Protein AF-A0A259DLD9-F1 (afdb_monomer_lite)

Structure (mmCIF, N/CA/C/O backbone):
data_AF-A0A259DLD9-F1
#
_entry.id   AF-A0A259DLD9-F1
#
loop_
_atom_site.group_PDB
_atom_site.id
_atom_site.type_symbol
_atom_site.label_atom_id
_atom_site.label_alt_id
_atom_site.label_comp_id
_atom_site.label_asym_id
_atom_site.label_entity_id
_atom_site.label_seq_id
_atom_site.pdbx_PDB_ins_code
_atom_site.Cartn_x
_atom_site.Cartn_y
_atom_site.Cartn_z
_atom_site.occupancy
_atom_site.B_iso_or_equiv
_atom_site.auth_seq_id
_atom_site.auth_comp_id
_atom_site.auth_asym_id
_atom_site.auth_atom_id
_atom_site.pdbx_PDB_model_num
ATOM 1 N N . ALA A 1 1 ? -18.799 -7.470 5.155 1.00 42.75 1 ALA A N 1
ATOM 2 C CA . ALA A 1 1 ? -19.274 -7.771 3.793 1.00 42.75 1 ALA A CA 1
ATOM 3 C C . ALA A 1 1 ? -18.087 -7.707 2.832 1.00 42.75 1 ALA A C 1
ATOM 5 O O . ALA A 1 1 ? -17.710 -6.626 2.422 1.00 42.75 1 ALA A O 1
ATOM 6 N N . LEU A 1 2 ? -17.478 -8.863 2.547 1.00 49.53 2 LEU A N 1
ATOM 7 C CA . LEU A 1 2 ? -16.531 -9.091 1.437 1.00 49.53 2 LEU A CA 1
ATOM 8 C C . LEU A 1 2 ? -17.204 -9.877 0.291 1.00 49.53 2 LEU A C 1
ATOM 10 O O . LEU A 1 2 ? -16.589 -10.135 -0.730 1.00 49.53 2 LEU A O 1
ATOM 14 N N . LYS A 1 3 ? -18.488 -10.247 0.452 1.00 52.44 3 LYS A N 1
ATOM 15 C CA . LYS A 1 3 ? -19.253 -11.110 -0.468 1.00 52.44 3 LYS A CA 1
ATOM 16 C C . LYS A 1 3 ? -19.458 -10.527 -1.874 1.00 52.44 3 LYS A C 1
ATOM 18 O O . LYS A 1 3 ? -19.913 -11.247 -2.747 1.00 52.44 3 LYS A O 1
ATOM 23 N N . THR A 1 4 ? -19.180 -9.242 -2.081 1.00 61.22 4 THR A N 1
ATOM 24 C CA . THR A 1 4 ? -19.301 -8.578 -3.388 1.00 61.22 4 THR A CA 1
ATOM 25 C C . THR A 1 4 ? -17.985 -8.526 -4.160 1.00 61.22 4 THR A C 1
ATOM 27 O O . THR A 1 4 ? -17.991 -8.128 -5.321 1.00 61.22 4 THR A O 1
ATOM 30 N N . TRP A 1 5 ? -16.863 -8.901 -3.539 1.00 68.50 5 TRP A N 1
ATOM 31 C CA . TRP A 1 5 ? -15.558 -8.932 -4.191 1.00 68.50 5 TRP A CA 1
ATOM 32 C C . TRP A 1 5 ? -15.257 -10.361 -4.632 1.00 68.50 5 TRP A C 1
ATOM 34 O O . TRP A 1 5 ? -15.174 -11.270 -3.808 1.00 68.50 5 TRP A O 1
ATOM 44 N N . ASN A 1 6 ? -15.102 -10.546 -5.942 1.00 79.88 6 ASN A N 1
ATOM 45 C CA . ASN A 1 6 ? -14.727 -11.823 -6.535 1.00 79.88 6 ASN A CA 1
ATOM 46 C C . ASN A 1 6 ? -13.216 -11.832 -6.757 1.00 79.88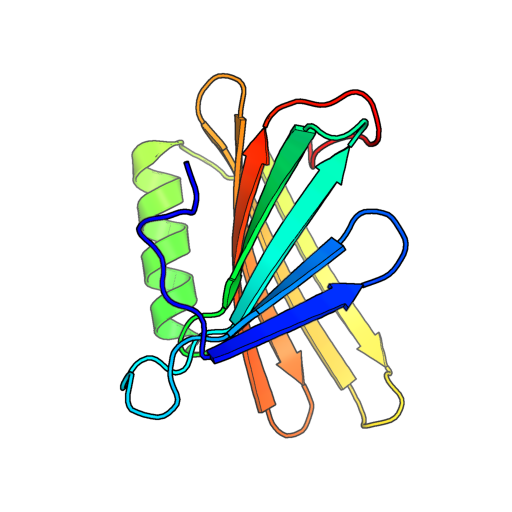 6 ASN A C 1
ATOM 48 O O . ASN A 1 6 ? -12.718 -11.160 -7.659 1.00 79.88 6 ASN A O 1
ATOM 52 N N . PHE A 1 7 ? -12.503 -12.574 -5.915 1.00 86.12 7 PHE A N 1
ATOM 53 C CA . PHE A 1 7 ? -11.067 -12.790 -6.049 1.00 86.12 7 PHE A CA 1
ATOM 54 C C . PHE A 1 7 ? -10.802 -14.085 -6.808 1.00 86.12 7 PHE A C 1
ATOM 56 O O . PHE A 1 7 ? -11.523 -15.062 -6.615 1.00 86.12 7 PHE A O 1
ATOM 63 N N . ASP A 1 8 ? -9.749 -14.104 -7.623 1.00 86.88 8 ASP A N 1
ATOM 64 C CA . ASP A 1 8 ? -9.282 -15.338 -8.270 1.00 86.88 8 ASP A CA 1
ATOM 65 C C . ASP A 1 8 ? -8.801 -16.346 -7.233 1.00 86.88 8 ASP A C 1
ATOM 67 O O . ASP A 1 8 ? -9.150 -17.524 -7.218 1.00 86.88 8 ASP A O 1
ATOM 71 N N . LYS A 1 9 ? -7.973 -15.828 -6.329 1.00 87.62 9 LYS A N 1
ATOM 72 C CA . LYS A 1 9 ? -7.248 -16.607 -5.351 1.00 87.62 9 LYS A CA 1
ATOM 73 C C . LYS A 1 9 ? -7.155 -15.829 -4.059 1.00 87.62 9 LYS A C 1
ATOM 75 O O . LYS A 1 9 ? -6.922 -14.619 -4.052 1.00 87.62 9 LYS A O 1
ATOM 80 N N . THR A 1 10 ? -7.265 -16.561 -2.963 1.00 90.69 10 THR A N 1
ATOM 81 C CA . THR A 1 10 ? -6.915 -16.088 -1.632 1.00 90.69 10 THR A CA 1
ATOM 82 C C . THR A 1 10 ? -5.840 -16.990 -1.037 1.00 90.69 10 THR A C 1
ATOM 84 O O . THR A 1 10 ? -5.774 -18.186 -1.329 1.00 90.69 10 THR A O 1
ATOM 87 N N . LEU A 1 11 ? -4.936 -16.409 -0.254 1.00 92.69 11 LEU A N 1
ATOM 88 C CA . LEU A 1 11 ? -3.844 -17.128 0.394 1.00 92.69 11 LEU A CA 1
ATOM 89 C C . LEU A 1 11 ? -3.605 -16.545 1.783 1.00 92.69 11 LEU A C 1
ATOM 91 O O . LEU A 1 11 ? -3.345 -15.353 1.921 1.00 92.69 11 LEU A O 1
ATOM 95 N N . THR A 1 12 ? -3.691 -17.380 2.810 1.00 90.62 12 THR A N 1
ATOM 96 C CA . THR A 1 12 ? -3.394 -16.986 4.191 1.00 90.62 12 THR A CA 1
ATOM 97 C C . THR A 1 12 ? -1.896 -16.740 4.365 1.00 90.62 12 THR A C 1
ATOM 99 O O . THR A 1 12 ? -1.073 -17.509 3.865 1.00 90.62 12 THR A O 1
ATOM 102 N N . VAL A 1 13 ? -1.537 -15.674 5.077 1.00 87.19 13 VAL A N 1
ATOM 103 C CA . VAL A 1 13 ? -0.158 -15.233 5.318 1.00 87.19 13 VAL A CA 1
ATOM 104 C C . VAL A 1 13 ? 0.045 -15.066 6.813 1.00 87.19 13 VAL A C 1
ATOM 106 O O . VAL A 1 13 ? -0.469 -14.126 7.418 1.00 87.19 13 VAL A O 1
ATOM 109 N N . GLY A 1 14 ? 0.808 -15.974 7.415 1.00 86.75 14 GLY A N 1
ATOM 110 C CA . GLY A 1 14 ? 0.889 -16.045 8.873 1.00 86.75 14 GLY A CA 1
ATOM 111 C C . GLY A 1 14 ? -0.488 -16.294 9.498 1.00 86.75 14 GLY A C 1
ATOM 112 O O . GLY A 1 14 ? -1.359 -16.889 8.865 1.00 86.75 14 GLY A O 1
ATOM 113 N N . ASN A 1 15 ? -0.674 -15.828 10.733 1.00 86.38 15 ASN A N 1
ATOM 114 C CA . ASN A 1 15 ? -1.925 -16.020 11.475 1.00 86.38 15 ASN A CA 1
ATOM 115 C C . ASN A 1 15 ? -2.957 -14.917 11.204 1.00 86.38 15 ASN A C 1
ATOM 117 O O . ASN A 1 15 ? -4.152 -15.151 11.339 1.00 86.38 15 ASN A O 1
ATOM 121 N N . ASP A 1 16 ? -2.489 -13.737 10.794 1.00 90.19 16 ASP A N 1
ATOM 122 C CA . ASP A 1 16 ? -3.292 -12.513 10.772 1.00 90.19 16 ASP A CA 1
ATOM 123 C C . ASP A 1 16 ? -3.453 -11.917 9.364 1.00 90.19 16 ASP A C 1
ATOM 125 O O . ASP A 1 16 ? -4.115 -10.897 9.201 1.00 90.19 16 ASP A O 1
ATOM 129 N N . GLY A 1 17 ? -2.844 -12.508 8.333 1.00 91.88 17 GLY A N 1
ATOM 130 C CA . GLY A 1 17 ? -2.839 -11.970 6.973 1.00 91.88 17 GLY A CA 1
ATOM 131 C C . GLY A 1 17 ? -3.629 -12.814 5.975 1.00 91.88 17 GLY A C 1
ATOM 132 O O . GLY A 1 17 ? -3.610 -14.044 6.012 1.00 91.88 17 GLY A O 1
ATOM 133 N N . LEU A 1 18 ? -4.267 -12.151 5.015 1.00 93.19 18 LEU A N 1
ATOM 134 C CA . LEU A 1 18 ? -4.900 -12.772 3.855 1.00 93.19 18 LEU A CA 1
ATOM 135 C C . LEU A 1 18 ? -4.522 -11.993 2.597 1.00 93.19 18 LEU A C 1
ATOM 137 O O . LEU A 1 18 ? -4.970 -10.863 2.402 1.00 93.19 18 LEU A O 1
ATOM 141 N N . PHE A 1 19 ? -3.732 -12.609 1.721 1.00 93.44 19 PHE A N 1
ATOM 142 C CA . PHE A 1 19 ? -3.600 -12.125 0.356 1.00 93.44 19 PHE A CA 1
ATOM 143 C C . PHE A 1 19 ? -4.849 -12.471 -0.441 1.00 93.44 19 PHE A C 1
ATOM 145 O O . PHE A 1 19 ? -5.364 -13.587 -0.355 1.00 93.44 19 PHE A O 1
ATOM 152 N N . ALA A 1 20 ? -5.289 -11.532 -1.264 1.00 92.25 20 ALA A N 1
ATOM 153 C CA . ALA A 1 20 ? -6.288 -11.764 -2.287 1.00 92.25 20 ALA A CA 1
ATOM 154 C C . ALA A 1 20 ? -5.821 -11.163 -3.612 1.00 92.25 20 ALA A C 1
ATOM 156 O O . ALA A 1 20 ? -5.114 -10.154 -3.628 1.00 92.25 20 ALA A O 1
ATOM 157 N N . TYR A 1 21 ? -6.210 -11.789 -4.713 1.00 90.56 21 TYR A N 1
ATOM 158 C CA . TYR A 1 21 ? -5.789 -11.402 -6.054 1.00 90.56 21 TYR A CA 1
ATOM 159 C C . TYR A 1 21 ? -7.014 -11.107 -6.911 1.00 90.56 21 TYR A C 1
ATOM 161 O O . TYR A 1 21 ? -8.019 -11.820 -6.834 1.00 90.56 21 TYR A O 1
ATOM 169 N N . ASP A 1 22 ? -6.929 -10.050 -7.715 1.00 88.00 22 ASP A N 1
ATOM 170 C CA . ASP A 1 22 ? -7.901 -9.791 -8.775 1.00 88.00 22 ASP A CA 1
ATOM 171 C C . ASP A 1 22 ? -8.009 -10.996 -9.735 1.00 88.00 22 ASP A C 1
ATOM 173 O O . ASP A 1 22 ? -7.080 -11.795 -9.863 1.00 88.00 22 ASP A O 1
ATOM 177 N N . LEU A 1 23 ? -9.149 -11.106 -10.429 1.00 86.12 23 LEU A N 1
ATOM 178 C CA . LEU A 1 23 ? -9.361 -12.097 -11.492 1.00 86.12 23 LEU A CA 1
ATOM 179 C C . LEU A 1 23 ? -8.293 -11.983 -12.598 1.00 86.12 23 LEU A C 1
ATOM 181 O O . LEU A 1 23 ? -7.882 -10.863 -12.908 1.00 86.12 23 LEU A O 1
ATOM 185 N N . PRO A 1 24 ? -7.889 -13.081 -13.268 1.00 81.50 24 PRO A N 1
ATOM 186 C CA . PRO A 1 24 ? -6.826 -13.046 -14.280 1.00 81.50 24 PRO A CA 1
ATOM 187 C C . PRO A 1 24 ? -7.150 -12.151 -15.483 1.00 81.50 24 PRO A C 1
ATOM 189 O O . PRO A 1 24 ? -6.256 -11.665 -16.166 1.00 81.50 24 PRO A O 1
ATOM 192 N N . ASN A 1 25 ? -8.441 -11.933 -15.749 1.00 82.88 25 ASN A N 1
ATOM 193 C CA . ASN A 1 25 ? -8.940 -11.056 -16.805 1.00 82.88 25 ASN A CA 1
ATOM 194 C C . ASN A 1 25 ? -9.122 -9.597 -16.357 1.00 82.88 25 ASN A C 1
ATOM 196 O O . ASN A 1 25 ? -9.530 -8.762 -17.165 1.00 82.88 25 ASN A O 1
ATOM 200 N N . ASN A 1 26 ? -8.869 -9.277 -15.086 1.00 79.25 26 ASN A N 1
ATOM 201 C CA . ASN A 1 26 ? -8.933 -7.910 -14.605 1.00 79.25 26 ASN A CA 1
ATOM 202 C C . ASN A 1 26 ? -7.673 -7.168 -15.078 1.00 79.25 26 ASN A C 1
ATOM 204 O O . ASN A 1 26 ? -6.571 -7.529 -14.659 1.00 79.25 26 ASN A O 1
ATOM 208 N N . PRO A 1 27 ? -7.806 -6.107 -15.894 1.00 75.19 27 PRO A N 1
ATOM 209 C CA . PRO A 1 27 ? -6.657 -5.389 -16.441 1.00 75.19 27 PRO A CA 1
ATOM 210 C C . PRO A 1 27 ? -5.773 -4.752 -15.362 1.00 75.19 27 PRO A C 1
ATOM 212 O O . PRO A 1 27 ? -4.613 -4.461 -15.624 1.00 75.19 27 PRO A O 1
ATOM 215 N N . ALA A 1 28 ? -6.302 -4.537 -14.153 1.00 76.81 28 ALA A N 1
ATOM 216 C CA . ALA A 1 28 ? -5.529 -3.991 -13.047 1.00 76.81 28 ALA A CA 1
ATOM 217 C C . ALA A 1 28 ? -4.621 -5.037 -12.370 1.00 76.81 28 ALA A C 1
ATOM 219 O O . ALA A 1 28 ? -3.623 -4.647 -11.768 1.00 76.81 28 ALA A O 1
ATOM 220 N N . GLY A 1 29 ? -4.967 -6.333 -12.436 1.00 79.06 29 GLY A N 1
ATOM 221 C CA . GLY A 1 29 ? -4.149 -7.439 -11.917 1.00 79.06 29 GLY A CA 1
ATOM 222 C C . GLY A 1 29 ? -3.659 -7.264 -10.473 1.00 79.06 29 GLY A C 1
ATOM 223 O O . GLY A 1 29 ? -2.526 -7.629 -10.160 1.00 79.06 29 GLY A O 1
ATOM 224 N N . ARG A 1 30 ? -4.458 -6.641 -9.597 1.00 85.44 30 ARG A N 1
ATOM 225 C CA . ARG A 1 30 ? -3.973 -6.162 -8.297 1.00 85.44 30 ARG A CA 1
ATOM 226 C C . ARG A 1 30 ? -3.897 -7.278 -7.270 1.00 85.44 30 ARG A C 1
ATOM 228 O O . ARG A 1 30 ? -4.691 -8.221 -7.266 1.00 85.44 30 ARG A O 1
ATOM 235 N N . ARG A 1 31 ? -2.977 -7.092 -6.327 1.00 90.56 31 ARG A N 1
ATOM 236 C CA . ARG A 1 31 ? -2.895 -7.857 -5.087 1.00 90.56 31 ARG A CA 1
ATOM 237 C C . ARG A 1 31 ? -3.354 -6.995 -3.920 1.00 90.56 31 ARG A C 1
ATOM 239 O O . ARG A 1 31 ? -3.027 -5.814 -3.821 1.00 90.56 31 ARG A O 1
ATOM 246 N N . TYR A 1 32 ? -4.066 -7.632 -3.011 1.00 93.06 32 TYR A N 1
ATOM 247 C CA . TYR A 1 32 ? -4.569 -7.057 -1.779 1.00 93.06 32 TYR A CA 1
ATOM 248 C C . TYR A 1 32 ? -4.013 -7.832 -0.599 1.00 93.06 32 TYR A C 1
A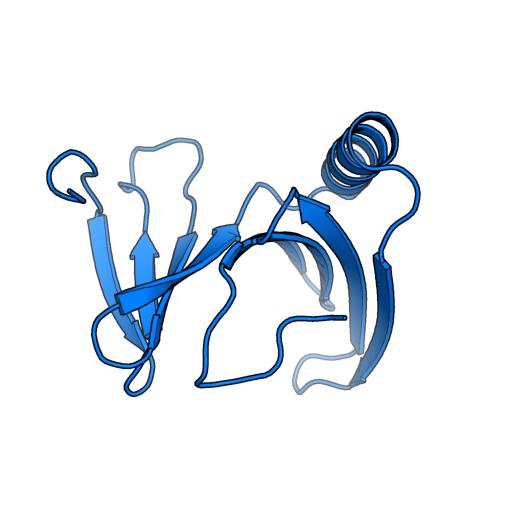TOM 250 O O . TYR A 1 32 ? -3.943 -9.057 -0.663 1.00 93.06 32 TYR A O 1
ATOM 258 N N . LEU A 1 33 ? -3.666 -7.143 0.480 1.00 94.44 33 LEU A N 1
ATOM 259 C CA . LEU A 1 33 ? -3.366 -7.750 1.770 1.00 94.44 33 LEU A CA 1
ATOM 260 C C . LEU A 1 33 ? -4.380 -7.243 2.786 1.00 94.44 33 LEU A C 1
ATOM 262 O O . LEU A 1 33 ? -4.444 -6.052 3.074 1.00 94.44 33 LEU A O 1
ATOM 266 N N . PHE A 1 34 ? -5.168 -8.158 3.327 1.00 94.00 34 PHE A N 1
ATOM 267 C CA . PHE A 1 34 ? -6.040 -7.901 4.461 1.00 94.00 34 PHE A CA 1
ATOM 268 C C . PHE A 1 34 ? -5.326 -8.363 5.725 1.00 94.00 34 PHE A C 1
ATOM 270 O O . PHE A 1 34 ? -4.897 -9.515 5.793 1.00 94.00 34 PHE A O 1
ATOM 277 N N . THR A 1 35 ? -5.225 -7.486 6.717 1.00 94.69 35 THR A N 1
ATOM 278 C CA . THR A 1 35 ? -4.590 -7.796 8.000 1.00 94.69 35 THR A CA 1
ATOM 279 C C . THR A 1 35 ? -5.616 -7.697 9.115 1.00 94.69 35 THR A C 1
ATOM 281 O O . THR A 1 35 ? -6.293 -6.675 9.283 1.00 94.69 35 THR A O 1
ATOM 284 N N . PHE A 1 36 ? -5.720 -8.765 9.889 1.00 93.62 36 PHE A N 1
ATOM 285 C CA . PHE A 1 36 ? -6.663 -8.941 10.973 1.00 93.62 36 PHE A CA 1
ATOM 286 C C . PHE A 1 36 ? -5.962 -8.813 12.329 1.00 93.62 36 PHE A C 1
ATOM 288 O O . PHE A 1 36 ? -4.749 -8.925 12.451 1.00 93.62 36 PHE A O 1
ATOM 295 N N . CYS A 1 37 ? -6.736 -8.499 13.355 1.00 93.62 37 CYS A N 1
ATOM 296 C CA . CYS A 1 37 ? -6.302 -8.433 14.742 1.00 93.62 37 CYS A CA 1
ATOM 297 C C . CYS A 1 37 ? -7.504 -8.838 15.591 1.00 93.62 37 CYS A C 1
ATOM 299 O O . CYS A 1 37 ? -8.532 -8.156 15.556 1.00 93.62 37 CYS A O 1
ATOM 301 N N . ASN A 1 38 ? -7.394 -9.950 16.326 1.00 91.12 38 ASN A N 1
ATOM 302 C CA . ASN A 1 38 ? -8.501 -10.536 17.094 1.00 91.12 38 ASN A CA 1
ATOM 303 C C . ASN A 1 38 ? -9.776 -10.694 16.239 1.00 91.12 38 ASN A C 1
ATOM 305 O O . ASN A 1 38 ? -10.828 -10.142 16.572 1.00 91.12 38 ASN A O 1
ATOM 309 N N . ASP A 1 39 ? -9.641 -11.352 15.083 1.00 89.19 39 ASP A N 1
ATOM 310 C CA . ASP A 1 39 ? -10.707 -11.606 14.098 1.00 89.19 39 ASP A CA 1
ATOM 311 C C . ASP A 1 39 ? -11.369 -10.358 13.482 1.00 89.19 39 ASP A C 1
ATOM 313 O O . ASP A 1 39 ? -12.369 -10.449 12.766 1.00 89.19 39 ASP A O 1
ATOM 317 N N . LYS A 1 40 ? -10.808 -9.164 13.713 1.00 91.19 40 LYS A N 1
ATOM 318 C CA . LYS A 1 40 ? -11.274 -7.908 13.113 1.00 91.19 40 LYS A CA 1
ATOM 319 C C . LYS A 1 40 ? -10.297 -7.433 12.055 1.00 91.19 40 LYS A C 1
ATOM 321 O O . LYS A 1 40 ? -9.099 -7.380 12.301 1.00 91.19 40 LYS A O 1
ATOM 326 N N . LEU A 1 41 ? -10.812 -7.041 10.892 1.00 92.38 41 LEU A N 1
ATOM 327 C CA . LEU A 1 41 ? -10.011 -6.396 9.853 1.00 92.38 41 LEU A CA 1
ATOM 328 C C . LEU A 1 41 ? -9.522 -5.037 10.366 1.00 92.38 41 LEU A C 1
ATOM 330 O O . LEU A 1 41 ? -10.346 -4.180 10.688 1.00 92.38 41 LEU A O 1
ATOM 334 N N . VAL A 1 42 ? -8.204 -4.846 10.435 1.00 94.00 42 VAL A N 1
ATOM 335 C CA . VAL A 1 42 ? -7.599 -3.612 10.962 1.00 94.00 42 VAL A CA 1
ATOM 336 C C . VAL A 1 42 ? -6.680 -2.899 9.981 1.00 94.00 42 VAL A C 1
ATOM 338 O O . VAL A 1 42 ? -6.463 -1.698 10.133 1.00 94.00 42 VAL A O 1
ATOM 341 N N . ALA A 1 43 ? -6.162 -3.595 8.970 1.00 93.56 43 ALA A N 1
ATOM 342 C CA . ALA A 1 43 ? -5.432 -2.957 7.888 1.00 93.56 43 ALA A CA 1
ATOM 343 C C . ALA A 1 43 ? -5.730 -3.608 6.539 1.00 93.56 43 ALA A C 1
ATOM 345 O O . ALA A 1 43 ? -6.106 -4.777 6.446 1.00 93.56 43 ALA A O 1
ATOM 346 N N . PHE A 1 44 ? -5.573 -2.805 5.501 1.00 92.69 44 PHE A N 1
ATOM 347 C CA . PHE A 1 44 ? -5.769 -3.172 4.117 1.00 92.69 44 PHE A CA 1
ATOM 348 C C . PHE A 1 44 ? -4.680 -2.500 3.290 1.00 92.69 44 PHE A C 1
ATOM 350 O O . PHE A 1 44 ? -4.587 -1.271 3.274 1.00 92.69 44 PHE A O 1
ATOM 357 N N . ASP A 1 45 ? -3.872 -3.298 2.603 1.00 94.19 45 ASP A N 1
ATOM 358 C CA . ASP A 1 45 ? -2.928 -2.818 1.605 1.00 94.19 45 ASP A CA 1
ATOM 359 C C . ASP A 1 45 ? -3.409 -3.215 0.213 1.00 94.19 45 ASP A C 1
ATOM 361 O O . ASP A 1 45 ? -3.779 -4.362 -0.038 1.00 94.19 45 ASP A O 1
ATOM 365 N N . GLN A 1 46 ? -3.364 -2.262 -0.708 1.00 93.75 46 GLN A N 1
ATOM 366 C CA . GLN A 1 46 ? -3.654 -2.477 -2.115 1.00 93.75 46 GLN A CA 1
ATOM 367 C C . GLN A 1 46 ? -2.412 -2.165 -2.930 1.00 93.75 46 GLN A C 1
ATOM 369 O O . GLN A 1 46 ? -1.904 -1.042 -2.897 1.00 93.75 46 GLN A O 1
ATOM 374 N N . GLU A 1 47 ? -1.963 -3.141 -3.707 1.00 91.62 47 GLU A N 1
ATOM 375 C CA . GLU A 1 47 ? -0.981 -2.895 -4.749 1.00 91.62 47 GLU A CA 1
ATOM 376 C C . GLU A 1 47 ? -1.645 -2.272 -5.960 1.00 91.62 47 GLU A C 1
ATOM 378 O O . GLU A 1 47 ? -2.734 -2.665 -6.385 1.00 91.62 47 GLU A O 1
ATOM 383 N N . ILE A 1 48 ? -0.966 -1.278 -6.505 1.00 89.25 48 ILE A N 1
ATOM 384 C CA . ILE A 1 48 ? -1.361 -0.594 -7.723 1.00 89.25 48 ILE A CA 1
ATOM 385 C C . ILE A 1 48 ? -0.178 -0.566 -8.675 1.00 89.25 48 ILE A C 1
ATOM 387 O O . ILE A 1 48 ? 0.947 -0.888 -8.288 1.00 89.25 48 ILE A O 1
ATOM 391 N N . GLU A 1 49 ? -0.444 -0.175 -9.918 1.00 86.81 49 GLU A N 1
ATOM 392 C CA . GLU A 1 49 ? 0.582 -0.073 -10.945 1.00 86.81 49 GLU A CA 1
ATOM 393 C C . GLU A 1 49 ? 1.784 0.742 -10.429 1.00 86.81 49 GLU A C 1
ATOM 395 O O . GLU A 1 49 ? 1.624 1.905 -10.023 1.00 86.81 49 GLU A O 1
ATOM 400 N N . PRO A 1 50 ? 2.976 0.1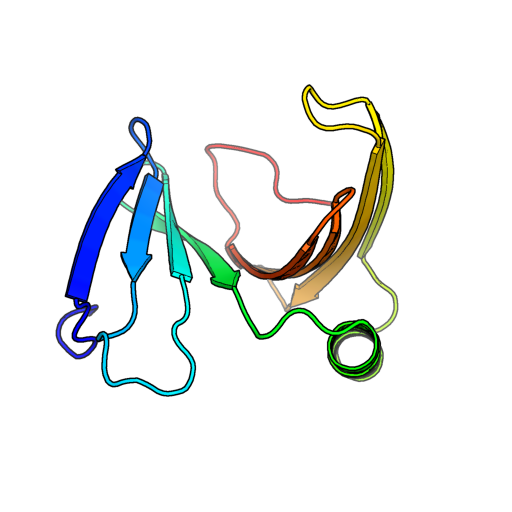25 -10.378 1.00 87.69 50 PRO A N 1
ATOM 401 C CA . PRO A 1 50 ? 4.139 0.755 -9.797 1.00 87.69 50 PRO A CA 1
ATOM 402 C C . PRO A 1 50 ? 4.705 1.772 -10.782 1.00 87.69 50 PRO A C 1
ATOM 404 O O . PRO A 1 50 ? 5.398 1.430 -11.731 1.00 87.69 50 PRO A O 1
ATOM 407 N N . ALA A 1 51 ? 4.380 3.040 -10.546 1.00 91.19 51 ALA A N 1
ATOM 408 C CA . ALA A 1 51 ? 4.967 4.160 -11.261 1.00 91.19 51 ALA A CA 1
ATOM 409 C C . ALA A 1 51 ? 5.247 5.302 -10.286 1.00 91.19 51 ALA A C 1
ATOM 411 O O . ALA A 1 51 ? 4.357 5.733 -9.544 1.00 91.19 51 ALA A O 1
ATOM 412 N N . PHE A 1 52 ? 6.459 5.859 -10.329 1.00 91.19 52 PHE A N 1
ATOM 413 C CA . PHE A 1 52 ? 6.823 7.003 -9.489 1.00 91.19 52 PHE A CA 1
ATOM 414 C C . PHE A 1 52 ? 5.873 8.198 -9.679 1.00 91.19 52 PHE A C 1
ATOM 416 O O . PHE A 1 52 ? 5.509 8.878 -8.721 1.00 91.19 52 PHE A O 1
ATOM 423 N N . ARG A 1 53 ? 5.372 8.415 -10.904 1.00 94.50 53 ARG A N 1
ATOM 424 C CA . ARG A 1 53 ? 4.340 9.429 -11.176 1.00 94.50 53 ARG A CA 1
ATOM 425 C C . ARG A 1 53 ? 3.075 9.197 -10.343 1.00 94.50 53 ARG A C 1
ATOM 427 O O . ARG A 1 53 ? 2.548 10.147 -9.770 1.00 94.50 53 ARG A O 1
ATOM 434 N N . SER A 1 54 ? 2.602 7.955 -10.259 1.00 94.25 54 SER A N 1
ATOM 435 C CA . SER A 1 54 ? 1.425 7.586 -9.465 1.00 94.25 54 SER A CA 1
ATOM 436 C C . SER A 1 54 ? 1.666 7.825 -7.975 1.00 94.25 54 SER A C 1
ATOM 438 O O . SER A 1 54 ? 0.788 8.355 -7.296 1.00 94.25 54 SER A O 1
ATOM 440 N N . PHE A 1 55 ? 2.874 7.528 -7.481 1.00 95.31 55 PHE A N 1
ATOM 441 C CA . PHE A 1 55 ? 3.275 7.861 -6.112 1.00 95.31 55 PHE A CA 1
ATOM 442 C C . PHE A 1 55 ? 3.143 9.363 -5.829 1.00 95.31 55 PHE A C 1
ATOM 444 O O . PHE A 1 55 ? 2.494 9.735 -4.853 1.00 95.31 55 PHE A O 1
ATOM 451 N N . ILE A 1 56 ? 3.689 10.222 -6.700 1.00 96.06 56 ILE A N 1
ATOM 452 C CA . ILE A 1 56 ? 3.604 11.682 -6.540 1.00 96.06 56 ILE A CA 1
ATOM 453 C C . ILE A 1 56 ? 2.148 12.147 -6.527 1.00 96.06 56 ILE A C 1
ATOM 455 O O . ILE A 1 56 ? 1.758 12.887 -5.630 1.00 96.06 56 ILE A O 1
ATOM 459 N N . VAL A 1 57 ? 1.323 11.675 -7.466 1.00 96.62 57 VAL A N 1
ATOM 460 C CA . VAL A 1 57 ? -0.100 12.051 -7.530 1.00 96.62 57 VAL A CA 1
ATOM 461 C C . VAL A 1 57 ? -0.829 11.688 -6.234 1.00 96.62 57 VAL A C 1
ATOM 463 O O . VAL A 1 57 ? -1.546 12.518 -5.677 1.00 96.62 57 VAL A O 1
ATOM 466 N N . ILE A 1 58 ? -0.632 10.471 -5.722 1.00 96.31 58 ILE A N 1
ATOM 467 C CA . ILE A 1 58 ? -1.288 10.011 -4.491 1.00 96.31 58 ILE A CA 1
ATOM 468 C C . ILE A 1 58 ? -0.782 10.800 -3.281 1.00 96.31 58 ILE A C 1
ATOM 470 O O . ILE A 1 58 ? -1.592 11.297 -2.499 1.00 96.31 58 ILE A O 1
ATOM 474 N N . ALA A 1 59 ? 0.536 10.961 -3.146 1.00 96.94 59 ALA A N 1
ATOM 475 C CA . ALA A 1 59 ? 1.140 11.703 -2.046 1.00 96.94 59 ALA A CA 1
ATOM 476 C C . ALA A 1 59 ? 0.689 13.171 -2.036 1.00 96.94 59 ALA A C 1
ATOM 478 O O . ALA A 1 59 ? 0.325 13.687 -0.982 1.00 96.94 59 ALA A O 1
ATOM 479 N N . SER A 1 60 ? 0.638 13.832 -3.197 1.00 97.19 60 SER A N 1
ATOM 480 C CA . SER A 1 60 ? 0.124 15.199 -3.327 1.00 97.19 60 SER A CA 1
ATOM 481 C C . SER A 1 60 ? -1.359 15.294 -2.975 1.00 97.19 60 SER A C 1
ATOM 483 O O . SER A 1 60 ? -1.758 16.218 -2.272 1.00 97.19 60 SER A O 1
ATOM 485 N N . ASN A 1 61 ? -2.180 14.330 -3.398 1.00 97.31 61 ASN A N 1
ATOM 486 C CA . ASN A 1 61 ? -3.596 14.301 -3.030 1.00 97.31 61 ASN A CA 1
ATOM 487 C C . ASN A 1 61 ? -3.787 14.145 -1.518 1.00 97.31 61 ASN A C 1
ATOM 489 O O . ASN A 1 61 ? -4.579 14.872 -0.921 1.00 97.31 61 ASN A O 1
ATOM 493 N N . TYR A 1 62 ? -3.044 13.238 -0.881 1.00 97.00 62 TYR A N 1
ATOM 494 C CA . TYR A 1 62 ? -3.086 13.087 0.573 1.00 97.00 62 TYR A CA 1
ATOM 495 C C . TYR A 1 62 ? -2.569 14.335 1.286 1.00 97.00 62 TYR A C 1
ATOM 497 O O . TYR A 1 62 ? -3.182 14.756 2.263 1.00 97.00 62 TYR A O 1
ATOM 505 N N . ALA A 1 63 ? -1.526 14.979 0.759 1.00 97.12 63 ALA A N 1
ATOM 506 C CA . ALA A 1 63 ? -1.023 16.230 1.307 1.00 97.12 63 ALA A CA 1
ATOM 507 C C . ALA A 1 63 ? -2.060 17.364 1.247 1.00 97.12 63 ALA A C 1
ATOM 509 O O . ALA A 1 63 ? -2.251 18.088 2.221 1.00 97.12 63 ALA A O 1
ATOM 510 N N . ASN A 1 64 ? -2.787 17.478 0.135 1.00 97.62 64 ASN A N 1
ATOM 511 C CA . ASN A 1 64 ? -3.841 18.479 -0.028 1.00 97.62 64 ASN A CA 1
ATOM 512 C C . ASN A 1 64 ? -5.048 18.225 0.888 1.00 97.62 64 ASN A C 1
ATOM 514 O O . ASN A 1 64 ? -5.666 19.172 1.365 1.00 97.62 64 ASN A O 1
ATOM 518 N N . LEU A 1 65 ? -5.396 16.958 1.128 1.00 96.81 65 LEU A N 1
ATOM 519 C CA . LEU A 1 65 ? -6.570 16.585 1.926 1.00 96.81 65 LEU A CA 1
ATOM 520 C C . LEU A 1 65 ? -6.299 16.550 3.433 1.00 96.81 65 LEU A C 1
ATOM 522 O O . LEU A 1 65 ? -7.192 16.856 4.221 1.00 96.81 65 LEU A O 1
ATOM 526 N N . TYR A 1 66 ? -5.098 16.139 3.836 1.00 95.88 66 TYR A N 1
ATOM 527 C CA . TYR A 1 66 ? -4.768 15.821 5.229 1.00 95.88 66 TYR A CA 1
ATOM 528 C C . TYR A 1 66 ? -3.586 16.633 5.772 1.00 95.88 66 TYR A C 1
ATOM 530 O O . TYR A 1 66 ? -3.178 16.430 6.914 1.00 95.88 66 TYR A O 1
ATOM 538 N N . GLY A 1 67 ? -3.044 17.562 4.980 1.00 95.31 67 GLY A N 1
ATOM 539 C CA . GLY A 1 67 ? -1.876 18.356 5.338 1.00 95.31 67 GLY A CA 1
ATOM 540 C C . GLY A 1 67 ? -0.576 17.560 5.235 1.00 95.31 67 GLY A C 1
ATOM 541 O O . GLY A 1 67 ? -0.452 16.608 4.468 1.00 95.31 67 GLY A O 1
ATOM 542 N N . ASN A 1 68 ? 0.432 17.947 6.010 1.00 94.75 68 ASN A N 1
ATOM 543 C CA . ASN A 1 68 ? 1.724 17.269 5.966 1.00 94.75 68 ASN A CA 1
ATOM 544 C C . ASN A 1 68 ? 1.618 15.804 6.430 1.00 94.75 68 ASN A C 1
ATOM 546 O O . ASN A 1 68 ? 0.809 15.496 7.311 1.00 94.75 68 ASN A O 1
ATOM 550 N N . PRO A 1 69 ? 2.438 14.899 5.864 1.00 95.88 69 PRO A N 1
ATOM 551 C CA . PRO A 1 69 ? 2.501 13.524 6.336 1.00 95.88 69 PRO A CA 1
ATOM 552 C C . PRO A 1 69 ? 2.856 13.504 7.821 1.00 95.88 69 PRO A C 1
ATOM 554 O O . PRO A 1 69 ? 3.779 14.185 8.267 1.00 95.88 69 PRO A O 1
ATOM 557 N N . LEU A 1 70 ? 2.131 12.683 8.572 1.00 94.75 70 LEU A N 1
ATOM 558 C CA . LEU A 1 70 ? 2.403 12.413 9.976 1.00 94.75 70 LEU A CA 1
ATOM 559 C C . LEU A 1 70 ? 3.764 11.722 10.136 1.00 94.75 70 LEU A C 1
ATOM 561 O O . LEU A 1 70 ? 4.513 12.015 11.062 1.00 94.75 70 LEU A O 1
ATOM 565 N N . LYS A 1 71 ? 4.094 10.830 9.194 1.00 94.38 71 LYS A N 1
ATOM 566 C CA . LYS A 1 71 ? 5.352 10.091 9.186 1.00 94.38 71 LYS A CA 1
ATOM 567 C C . LYS A 1 71 ? 5.872 9.896 7.773 1.00 94.38 71 LYS A C 1
ATOM 569 O O . LYS A 1 71 ? 5.118 9.528 6.872 1.00 94.38 71 LYS A O 1
ATOM 574 N N . VAL A 1 72 ? 7.179 10.068 7.609 1.00 96.06 72 VAL A N 1
ATOM 575 C CA . VAL A 1 72 ? 7.916 9.745 6.385 1.00 96.06 72 VAL A CA 1
ATOM 576 C C . VAL A 1 72 ? 9.022 8.760 6.745 1.00 96.06 72 VAL A C 1
ATOM 578 O O . VAL A 1 72 ? 9.797 9.003 7.667 1.00 96.06 72 VAL A O 1
ATOM 581 N N . ILE A 1 73 ? 9.074 7.631 6.044 1.00 95.00 73 ILE A N 1
ATOM 582 C CA . ILE A 1 73 ? 10.063 6.571 6.239 1.00 95.00 73 ILE A CA 1
ATOM 583 C C . ILE A 1 73 ? 10.835 6.402 4.929 1.00 95.00 73 ILE A C 1
ATOM 585 O O . ILE A 1 73 ? 10.384 5.664 4.048 1.00 95.00 73 ILE A O 1
ATOM 589 N N . PRO A 1 74 ? 11.980 7.083 4.778 1.00 95.06 74 PRO A N 1
ATOM 590 C CA . PRO A 1 74 ? 12.970 6.712 3.787 1.00 95.06 74 PRO A CA 1
ATOM 591 C C . PRO A 1 74 ? 13.791 5.537 4.330 1.00 95.06 74 PRO A C 1
ATOM 593 O O . PRO A 1 74 ? 14.255 5.557 5.471 1.00 95.06 74 PRO A O 1
ATOM 596 N N . TYR A 1 75 ? 13.965 4.497 3.528 1.00 93.50 75 TYR A N 1
ATOM 597 C CA . TYR A 1 75 ? 14.776 3.343 3.890 1.00 93.50 75 TYR A CA 1
ATOM 598 C C . TYR A 1 75 ? 15.547 2.844 2.675 1.00 93.50 75 TYR A C 1
ATOM 600 O O . TYR A 1 75 ? 14.987 2.713 1.591 1.00 93.50 75 TYR A O 1
ATOM 608 N N . SER A 1 76 ? 16.819 2.524 2.874 1.00 93.31 76 SER A N 1
ATOM 609 C CA . SER A 1 76 ? 17.647 1.826 1.897 1.00 93.31 76 SER A CA 1
ATOM 610 C C . SER A 1 76 ? 18.304 0.632 2.580 1.00 93.31 76 SER A C 1
ATOM 612 O O . SER A 1 76 ? 18.670 0.715 3.754 1.00 93.31 76 SER A O 1
ATOM 614 N N . GLY A 1 77 ? 18.416 -0.489 1.875 1.00 89.31 77 GLY A N 1
ATOM 615 C CA . GLY A 1 77 ? 19.054 -1.691 2.398 1.00 89.31 77 GLY A CA 1
ATOM 616 C C . GLY A 1 77 ? 19.350 -2.723 1.318 1.00 89.31 77 GLY A C 1
ATOM 617 O O . GLY A 1 77 ? 18.793 -2.675 0.224 1.00 89.31 77 GLY A O 1
ATOM 618 N N . VAL A 1 78 ? 20.216 -3.683 1.635 1.00 85.44 78 VAL A N 1
ATOM 619 C CA . VAL A 1 78 ? 20.577 -4.780 0.728 1.00 85.44 78 VAL A CA 1
ATOM 620 C C . VAL A 1 78 ? 19.658 -5.977 0.982 1.00 85.44 78 VAL A C 1
ATOM 622 O O . VAL A 1 78 ? 19.461 -6.399 2.120 1.00 85.44 78 VAL A O 1
ATOM 625 N N . VAL A 1 79 ? 19.089 -6.526 -0.086 1.00 82.69 79 VAL A N 1
ATOM 626 C CA . VAL A 1 79 ? 18.310 -7.769 -0.113 1.00 82.69 79 VAL A CA 1
ATOM 627 C C . VAL A 1 79 ? 19.034 -8.813 -0.967 1.00 82.69 79 VAL A C 1
ATOM 629 O O . VAL A 1 79 ? 19.958 -8.485 -1.705 1.00 82.69 79 VAL A O 1
ATOM 632 N N . ALA A 1 80 ? 18.606 -10.078 -0.909 1.00 77.69 80 ALA A N 1
ATOM 633 C CA . ALA A 1 80 ? 19.260 -11.177 -1.633 1.00 77.69 80 ALA A CA 1
ATOM 634 C C . ALA A 1 80 ? 19.442 -10.920 -3.146 1.00 77.69 80 ALA A C 1
ATOM 636 O O . ALA A 1 80 ? 20.397 -11.412 -3.737 1.00 77.69 80 ALA A O 1
ATOM 637 N N . ASN A 1 81 ? 18.562 -10.117 -3.753 1.00 75.12 81 ASN A N 1
ATOM 638 C CA . ASN A 1 81 ? 18.585 -9.807 -5.184 1.00 75.12 81 ASN A CA 1
ATOM 639 C C . ASN A 1 81 ? 19.239 -8.453 -5.530 1.00 75.12 81 ASN A C 1
ATOM 641 O O . ASN A 1 81 ? 19.189 -8.067 -6.694 1.00 75.12 81 ASN A O 1
ATOM 645 N N . GLY A 1 82 ? 19.816 -7.727 -4.560 1.00 81.00 82 GLY A N 1
ATOM 646 C CA . GLY A 1 82 ? 20.484 -6.427 -4.746 1.00 81.00 82 GLY A CA 1
ATOM 647 C C . GLY A 1 82 ? 19.981 -5.343 -3.783 1.00 81.00 82 GLY A C 1
ATOM 648 O O . GLY A 1 82 ? 19.579 -5.645 -2.665 1.00 81.00 82 GLY A O 1
ATOM 649 N N . GLU A 1 83 ? 20.006 -4.071 -4.181 1.00 81.50 83 GLU A N 1
ATOM 650 C CA . GLU A 1 83 ? 19.558 -2.963 -3.325 1.00 81.50 83 GLU A CA 1
ATOM 651 C C . GLU A 1 83 ? 18.040 -2.754 -3.361 1.00 81.50 83 GLU A C 1
ATOM 653 O O . GLU A 1 83 ? 17.391 -2.835 -4.403 1.00 81.50 83 GLU A O 1
ATOM 658 N N . LYS A 1 84 ? 17.470 -2.440 -2.200 1.00 90.62 84 LYS A N 1
ATOM 659 C CA . LYS A 1 84 ? 16.077 -2.047 -2.027 1.00 90.62 84 LYS A CA 1
ATOM 660 C C . LYS A 1 84 ? 16.031 -0.634 -1.467 1.00 90.62 84 LYS A C 1
ATOM 662 O O . LYS A 1 84 ? 16.471 -0.403 -0.343 1.00 90.62 84 LYS A O 1
ATOM 667 N N . ASN A 1 85 ? 15.412 0.277 -2.208 1.00 93.19 85 ASN A N 1
ATOM 668 C CA . ASN A 1 85 ? 15.120 1.632 -1.751 1.00 93.19 85 ASN A CA 1
ATOM 669 C C . ASN A 1 85 ? 13.616 1.780 -1.544 1.00 93.19 85 ASN A C 1
ATOM 671 O O . ASN A 1 85 ? 12.819 1.260 -2.316 1.00 93.19 85 ASN A O 1
ATOM 675 N N . LEU A 1 86 ? 13.205 2.457 -0.484 1.00 93.94 86 LEU A N 1
ATOM 676 C CA . LEU A 1 86 ? 11.809 2.589 -0.109 1.00 93.94 86 LEU A CA 1
ATOM 677 C C . LEU A 1 86 ? 11.539 3.988 0.418 1.00 93.94 86 LEU A C 1
ATOM 679 O O . LEU A 1 86 ? 12.299 4.526 1.219 1.00 93.94 86 LEU A O 1
ATOM 683 N N . LEU A 1 87 ? 10.402 4.533 0.004 1.00 96.44 87 LEU A N 1
ATOM 684 C CA . LEU A 1 87 ? 9.813 5.723 0.581 1.00 96.44 87 LEU A CA 1
ATOM 685 C C . LEU A 1 87 ? 8.363 5.417 0.940 1.00 96.44 87 LEU A C 1
ATOM 687 O O . LEU A 1 87 ? 7.539 5.142 0.068 1.00 96.44 87 LEU A O 1
ATOM 691 N N . ALA A 1 88 ? 8.056 5.458 2.233 1.00 95.81 88 ALA A N 1
ATOM 692 C CA . ALA A 1 88 ? 6.689 5.382 2.727 1.00 95.81 88 ALA A CA 1
ATOM 693 C C . ALA A 1 88 ? 6.287 6.698 3.385 1.00 95.81 88 ALA A C 1
ATOM 695 O O . ALA A 1 88 ? 7.056 7.283 4.146 1.00 95.81 88 ALA A O 1
ATOM 696 N N . MET A 1 89 ? 5.072 7.148 3.109 1.00 97.12 89 MET A N 1
ATOM 697 C CA . MET A 1 89 ? 4.487 8.345 3.696 1.00 97.12 89 MET A CA 1
ATOM 698 C C . MET A 1 89 ? 3.121 7.990 4.267 1.00 97.12 89 MET A C 1
ATOM 700 O O . MET A 1 89 ? 2.346 7.288 3.617 1.00 97.12 89 MET A O 1
ATOM 704 N N . PHE A 1 90 ? 2.832 8.477 5.470 1.00 96.25 90 PHE A N 1
ATOM 705 C CA . PHE A 1 90 ? 1.595 8.187 6.188 1.00 96.25 90 PHE A CA 1
ATOM 706 C C . PHE A 1 90 ? 0.922 9.474 6.649 1.00 96.25 90 PHE A C 1
ATOM 708 O O . PHE A 1 90 ? 1.588 10.405 7.097 1.00 96.25 90 PHE A O 1
ATOM 715 N N . TRP A 1 91 ? -0.405 9.499 6.582 1.00 96.44 91 TRP A N 1
ATOM 716 C CA . TRP A 1 91 ? -1.260 10.591 7.032 1.00 96.44 91 TRP A CA 1
ATOM 717 C C . TRP A 1 91 ? -2.310 10.076 7.999 1.00 96.44 91 TRP A C 1
ATOM 719 O O . TRP A 1 91 ? -2.697 8.905 7.981 1.00 96.44 91 TRP A O 1
ATOM 729 N N . ARG A 1 92 ? -2.818 10.999 8.810 1.00 94.00 92 ARG A N 1
ATOM 730 C CA . ARG A 1 92 ? -3.960 10.755 9.677 1.00 94.00 92 ARG A CA 1
ATOM 731 C C . ARG A 1 92 ? -5.249 11.157 8.964 1.00 94.00 92 ARG A C 1
ATOM 733 O O . ARG A 1 92 ? -5.392 12.295 8.530 1.00 94.00 92 ARG A O 1
ATOM 740 N N . LYS A 1 93 ? -6.208 10.237 8.902 1.00 92.12 93 LYS A N 1
ATOM 741 C CA . LYS A 1 93 ? -7.569 10.454 8.404 1.00 92.12 93 LYS A CA 1
ATOM 742 C C . LYS A 1 93 ? -8.548 10.245 9.561 1.00 92.12 93 LYS A C 1
ATOM 744 O O . LYS A 1 93 ? -9.039 9.144 9.789 1.00 92.12 93 LYS A O 1
ATOM 749 N N . GLY A 1 94 ? -8.812 11.303 10.328 1.00 89.69 94 GLY A N 1
ATOM 750 C CA . GLY A 1 94 ? -9.639 11.211 11.537 1.00 89.69 94 GLY A CA 1
ATOM 751 C C . GLY A 1 94 ? -8.987 10.336 12.618 1.00 89.69 94 GLY A C 1
ATOM 752 O O . GLY A 1 94 ? -7.914 10.668 13.130 1.00 89.69 94 GLY A O 1
ATOM 753 N N . SER A 1 95 ? -9.636 9.229 12.986 1.00 88.44 95 SER A N 1
ATOM 754 C CA . SER A 1 95 ? -9.082 8.208 13.893 1.00 88.44 95 SER A CA 1
ATOM 755 C C . SER A 1 95 ? -8.154 7.205 13.208 1.00 88.44 95 SER A C 1
ATOM 757 O O . SER A 1 95 ? -7.463 6.458 13.901 1.00 88.44 95 SER A O 1
ATOM 759 N N . ASP A 1 96 ? -8.149 7.191 11.877 1.00 91.44 96 ASP A N 1
ATOM 760 C CA . ASP A 1 96 ? -7.509 6.164 11.067 1.00 91.44 96 ASP A CA 1
ATOM 761 C C . ASP A 1 96 ? -6.249 6.708 10.392 1.00 91.44 96 ASP A C 1
ATOM 763 O O . ASP A 1 96 ? -5.944 7.906 10.427 1.00 91.44 96 ASP A O 1
ATOM 767 N N . PHE A 1 97 ? -5.516 5.809 9.750 1.00 93.44 97 PHE A N 1
ATOM 768 C CA . PHE A 1 97 ? -4.265 6.084 9.070 1.00 93.44 97 PHE A CA 1
ATOM 769 C C . PHE A 1 97 ? -4.359 5.637 7.624 1.00 93.44 97 PHE A C 1
ATOM 771 O O . PHE A 1 97 ? -4.922 4.589 7.304 1.00 93.44 97 PHE A O 1
ATOM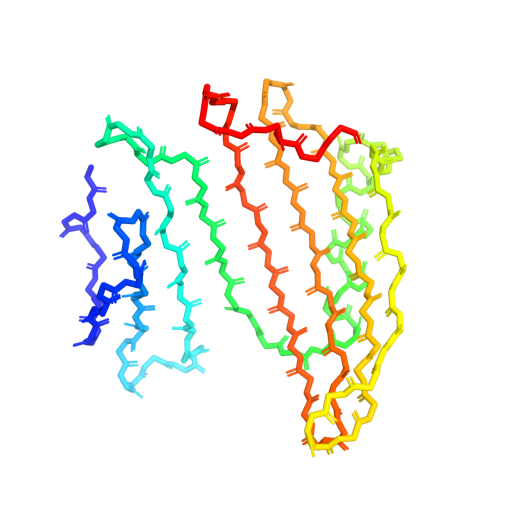 778 N N . ILE A 1 98 ? -3.774 6.439 6.750 1.00 95.75 98 ILE A N 1
ATOM 779 C CA . ILE A 1 98 ? -3.592 6.086 5.351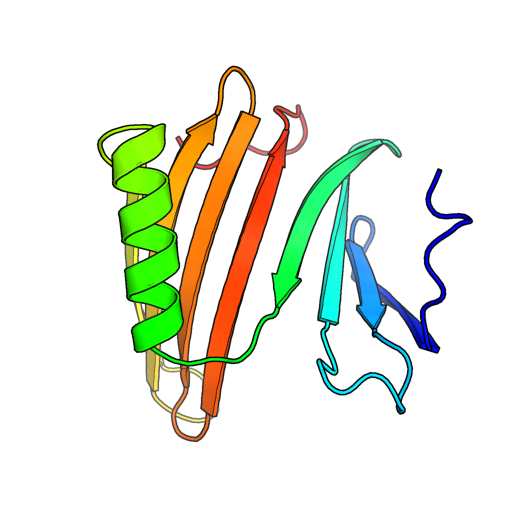 1.00 95.75 98 ILE A CA 1
ATOM 780 C C . ILE A 1 98 ? -2.129 6.250 4.987 1.00 95.75 98 ILE A C 1
ATOM 782 O O . ILE A 1 98 ? -1.427 7.075 5.572 1.00 95.75 98 ILE A O 1
ATOM 786 N N . GLY A 1 99 ? -1.666 5.485 4.013 1.00 95.88 99 GLY A N 1
ATOM 787 C CA . GLY A 1 99 ? -0.288 5.560 3.573 1.00 95.88 99 GLY A CA 1
ATOM 788 C C . GLY A 1 99 ? -0.124 5.277 2.098 1.00 95.88 99 GLY A C 1
ATOM 789 O O . GLY A 1 99 ? -0.986 4.679 1.454 1.00 95.88 99 GLY A O 1
ATOM 790 N N . VAL A 1 100 ? 1.012 5.716 1.580 1.00 96.81 100 VAL A N 1
ATOM 791 C CA . VAL A 1 100 ? 1.518 5.323 0.272 1.00 96.81 100 VAL A CA 1
ATOM 792 C C . VAL A 1 100 ? 2.977 4.923 0.429 1.00 96.81 100 VAL A C 1
ATOM 794 O O . VAL A 1 100 ? 3.754 5.601 1.100 1.00 96.81 100 VAL A O 1
ATOM 797 N N . LYS A 1 101 ? 3.343 3.791 -0.161 1.00 96.00 101 LYS A N 1
ATOM 798 C CA . LYS A 1 101 ? 4.683 3.214 -0.086 1.00 96.00 101 LYS A CA 1
ATOM 799 C C . LYS A 1 101 ? 5.149 2.856 -1.481 1.00 96.00 101 LYS A C 1
ATOM 801 O O . LYS A 1 101 ? 4.537 2.006 -2.128 1.00 96.00 101 LYS A O 1
ATOM 806 N N . TYR A 1 102 ? 6.241 3.483 -1.895 1.00 96.44 102 TYR A N 1
ATOM 807 C CA . TYR A 1 102 ? 6.959 3.173 -3.119 1.00 96.44 102 TYR A CA 1
ATOM 808 C C . TYR A 1 102 ? 8.256 2.451 -2.770 1.00 96.44 102 TYR A C 1
ATOM 810 O O . TYR A 1 102 ? 9.033 2.932 -1.945 1.00 96.44 102 TYR A O 1
ATOM 818 N N . ALA A 1 103 ? 8.470 1.285 -3.363 1.00 94.06 103 ALA A N 1
ATOM 819 C CA . ALA A 1 103 ? 9.671 0.490 -3.186 1.00 94.06 103 ALA A CA 1
ATOM 820 C C . ALA A 1 103 ? 10.299 0.192 -4.546 1.00 94.06 103 ALA A C 1
ATOM 822 O O . ALA A 1 103 ? 9.649 -0.329 -5.448 1.00 94.06 103 ALA A O 1
ATOM 823 N N . LEU A 1 104 ? 11.579 0.507 -4.658 1.00 93.56 104 LEU A N 1
ATOM 824 C CA . LEU A 1 104 ? 12.441 0.176 -5.774 1.00 93.56 104 LEU A CA 1
ATOM 825 C C . LEU A 1 104 ? 13.242 -1.065 -5.405 1.00 93.56 104 LEU A C 1
ATOM 827 O O . LEU A 1 104 ? 13.952 -1.077 -4.397 1.00 93.56 104 LEU A O 1
ATOM 831 N N . TYR A 1 105 ? 13.113 -2.094 -6.228 1.00 90.75 105 TYR A N 1
ATOM 832 C CA . TYR A 1 105 ? 13.948 -3.284 -6.221 1.00 90.75 105 TYR A CA 1
ATOM 833 C C . TYR A 1 105 ? 14.860 -3.258 -7.459 1.00 90.75 105 TYR A C 1
ATOM 835 O O . TYR A 1 105 ? 14.607 -2.498 -8.393 1.00 90.75 105 TYR A O 1
ATOM 843 N N . PRO A 1 106 ? 15.886 -4.118 -7.530 1.00 88.00 106 PRO A N 1
ATOM 844 C CA . PRO A 1 106 ? 16.888 -4.060 -8.601 1.00 88.00 106 PRO A CA 1
ATOM 845 C C . PRO A 1 106 ? 16.337 -4.265 -10.017 1.00 88.00 106 PRO A C 1
ATOM 847 O O . PRO A 1 106 ? 16.902 -3.747 -10.972 1.00 88.00 106 PRO A O 1
ATOM 850 N N . ILE A 1 107 ? 15.242 -5.016 -10.155 1.00 88.12 107 ILE A N 1
ATOM 851 C CA . ILE A 1 107 ? 14.628 -5.353 -11.451 1.00 88.12 107 ILE A CA 1
ATOM 852 C C . ILE A 1 107 ? 13.135 -5.013 -11.519 1.00 88.12 107 ILE A C 1
ATOM 854 O O . ILE A 1 107 ? 12.459 -5.386 -12.474 1.00 88.12 107 ILE A O 1
ATOM 858 N N . SER A 1 108 ? 12.587 -4.380 -10.484 1.00 89.62 108 SER A N 1
ATOM 859 C CA . SER A 1 108 ? 11.148 -4.149 -10.382 1.00 89.62 108 SER A CA 1
ATOM 860 C C . SER A 1 108 ? 10.828 -3.026 -9.411 1.00 89.62 108 SER A C 1
ATOM 862 O O . SER A 1 108 ? 11.594 -2.729 -8.500 1.00 89.62 108 SER A O 1
ATOM 864 N N . GLU A 1 109 ? 9.636 -2.472 -9.530 1.00 91.50 109 GLU A N 1
ATOM 865 C CA . GLU A 1 109 ? 9.125 -1.453 -8.624 1.00 91.50 109 GLU A CA 1
ATOM 866 C C . GLU A 1 109 ? 7.818 -1.944 -7.998 1.00 91.50 109 GLU A C 1
ATOM 868 O O . GLU A 1 109 ? 7.136 -2.816 -8.536 1.00 91.50 109 GLU A O 1
ATOM 873 N N . GLN A 1 110 ? 7.465 -1.399 -6.840 1.00 92.19 110 GLN A N 1
ATOM 874 C CA . GLN A 1 110 ? 6.225 -1.708 -6.143 1.00 92.19 110 GLN A CA 1
ATOM 875 C C . GLN A 1 110 ? 5.631 -0.422 -5.584 1.00 92.19 110 GLN A C 1
ATOM 877 O O . GLN A 1 110 ? 6.304 0.333 -4.883 1.00 92.19 110 GLN A O 1
ATOM 882 N N . LEU A 1 111 ? 4.344 -0.206 -5.841 1.00 94.25 111 LEU A N 1
ATOM 883 C CA . LEU A 1 111 ? 3.569 0.865 -5.239 1.00 94.25 111 LEU A CA 1
ATOM 884 C C . LEU A 1 111 ? 2.378 0.258 -4.510 1.00 94.25 111 LEU A C 1
ATOM 886 O O . LEU A 1 111 ? 1.630 -0.550 -5.058 1.00 94.25 111 LEU A O 1
ATOM 890 N N . SER A 1 112 ? 2.206 0.654 -3.256 1.00 94.69 112 SER A N 1
ATOM 891 C CA . SER A 1 112 ? 1.089 0.198 -2.434 1.00 94.69 112 SER A CA 1
ATOM 892 C C . SER A 1 112 ? 0.470 1.355 -1.673 1.00 94.69 112 SER A C 1
ATOM 894 O O . SER A 1 112 ? 1.174 2.262 -1.221 1.00 94.69 112 SER A O 1
ATOM 896 N N . MET A 1 113 ? -0.850 1.307 -1.543 1.00 95.44 113 MET A N 1
ATOM 897 C CA . MET A 1 113 ? -1.616 2.168 -0.654 1.00 95.44 113 MET A CA 1
ATOM 898 C C . MET A 1 113 ? -2.052 1.364 0.561 1.00 95.44 113 MET A C 1
ATOM 900 O O . MET A 1 113 ? -2.459 0.214 0.419 1.00 95.44 113 MET A O 1
ATOM 904 N N . THR A 1 114 ? -2.003 1.988 1.730 1.00 95.12 114 THR A N 1
ATOM 905 C CA . THR A 1 114 ? -2.373 1.370 3.004 1.00 95.12 114 THR A CA 1
ATOM 906 C C . THR A 1 114 ? -3.536 2.136 3.615 1.00 95.12 114 THR A C 1
ATOM 908 O O . THR A 1 114 ? -3.524 3.366 3.639 1.00 95.12 114 THR A O 1
ATOM 911 N N . TRP A 1 115 ? -4.502 1.413 4.170 1.00 94.69 115 TRP A N 1
ATOM 912 C CA . TRP A 1 115 ? -5.514 1.930 5.083 1.00 94.69 115 TRP A CA 1
ATOM 913 C C . TRP A 1 115 ? -5.454 1.115 6.359 1.00 94.69 115 TRP A C 1
ATOM 915 O O . TRP A 1 115 ? -5.516 -0.110 6.319 1.00 94.69 115 TRP A O 1
ATOM 925 N N . GLN A 1 116 ? -5.340 1.789 7.491 1.00 94.19 116 GLN A N 1
ATOM 926 C CA . GLN A 1 116 ? -5.256 1.146 8.788 1.00 94.19 116 GLN A CA 1
ATOM 927 C C . GLN A 1 116 ? -6.152 1.878 9.777 1.00 94.19 116 GLN A C 1
ATOM 929 O O . GLN A 1 116 ? -6.044 3.088 9.951 1.00 94.19 116 GLN A O 1
ATOM 934 N N . VAL A 1 117 ? -7.005 1.132 10.467 1.00 92.81 117 VAL A N 1
ATOM 935 C CA . VAL A 1 117 ? -7.762 1.652 11.606 1.00 92.81 117 VAL A CA 1
ATOM 936 C C . VAL A 1 117 ? -6.960 1.463 12.889 1.00 92.81 117 VAL A C 1
ATOM 938 O O . VAL A 1 117 ? -6.054 0.622 12.980 1.00 92.81 117 VAL A O 1
ATOM 941 N N . ASN A 1 118 ? -7.292 2.255 13.903 1.00 88.12 118 ASN A N 1
ATOM 942 C CA . ASN A 1 118 ? -6.678 2.101 15.213 1.00 88.12 118 ASN A CA 1
ATOM 943 C C . ASN A 1 118 ? -6.948 0.692 15.778 1.00 88.12 118 ASN A C 1
ATOM 945 O O . ASN A 1 118 ? -8.059 0.171 15.668 1.00 88.12 118 ASN A O 1
ATOM 949 N N . ASN A 1 119 ? -5.929 0.067 16.367 1.00 88.50 119 ASN A N 1
ATOM 950 C CA . ASN A 1 119 ? -6.006 -1.301 16.869 1.00 88.50 119 ASN A CA 1
ATOM 951 C C . ASN A 1 119 ? -5.091 -1.508 18.083 1.00 88.50 119 ASN A C 1
ATOM 953 O O . ASN A 1 119 ? -4.237 -0.677 18.383 1.00 88.50 119 ASN A O 1
ATOM 957 N N . ASN A 1 120 ? -5.281 -2.638 18.766 1.00 89.12 120 ASN A N 1
ATOM 958 C CA . ASN A 1 120 ? -4.559 -2.977 19.995 1.00 89.12 120 ASN A CA 1
ATOM 959 C C . ASN A 1 120 ? -3.463 -4.034 19.783 1.00 89.12 120 ASN A C 1
ATOM 961 O O . ASN A 1 120 ? -2.846 -4.453 20.757 1.00 89.12 120 ASN A O 1
ATOM 965 N N . CYS A 1 121 ? -3.239 -4.492 18.547 1.00 88.50 121 CYS A N 1
ATOM 966 C CA . CYS A 1 121 ? -2.245 -5.525 18.253 1.00 88.50 121 CYS A CA 1
ATOM 967 C C . CYS A 1 121 ? -0.869 -4.927 17.928 1.00 88.50 121 CYS A C 1
ATOM 969 O O . CYS A 1 121 ? 0.152 -5.514 18.275 1.00 88.50 121 CYS A O 1
ATOM 971 N N . TRP A 1 122 ? -0.816 -3.748 17.303 1.00 88.12 122 TRP A N 1
ATOM 972 C CA . TRP A 1 122 ? 0.430 -3.019 17.065 1.00 88.12 122 TRP A CA 1
ATOM 973 C C . TRP A 1 122 ? 0.195 -1.514 17.007 1.00 88.12 122 TRP A C 1
ATOM 975 O O . TRP A 1 122 ? -0.914 -1.025 16.789 1.00 88.12 122 TRP A O 1
ATOM 985 N N . GLN A 1 123 ? 1.274 -0.753 17.169 1.00 82.88 123 GLN A N 1
ATOM 986 C CA . GLN A 1 123 ? 1.212 0.690 17.000 1.00 82.88 123 GLN A CA 1
ATOM 987 C C . GLN A 1 123 ? 1.147 1.034 15.512 1.00 82.88 123 GLN A C 1
ATOM 989 O O . GLN A 1 123 ? 2.072 0.741 14.753 1.00 82.88 123 GLN A O 1
ATOM 994 N N . ALA A 1 124 ? 0.049 1.672 15.098 1.00 77.81 124 ALA A N 1
ATOM 995 C CA . ALA A 1 124 ? -0.030 2.309 13.789 1.00 77.81 124 ALA A CA 1
ATOM 996 C C . ALA A 1 124 ? 1.117 3.323 13.626 1.00 77.81 124 ALA A C 1
ATOM 998 O O . ALA A 1 124 ? 1.536 3.909 14.632 1.00 77.81 124 ALA A O 1
ATOM 999 N N . PRO A 1 125 ? 1.618 3.553 12.400 1.00 68.81 125 PRO A N 1
ATOM 1000 C CA . PRO A 1 125 ? 2.609 4.589 12.142 1.00 68.81 125 PRO A CA 1
ATOM 1001 C C . PRO A 1 125 ? 2.113 5.950 12.657 1.00 68.81 125 PRO A C 1
ATOM 1003 O O . PRO A 1 125 ? 1.254 6.580 12.045 1.00 68.81 125 PRO A O 1
ATOM 1006 N N . ARG A 1 126 ? 2.640 6.357 13.816 1.00 58.34 126 ARG A N 1
ATOM 1007 C CA . ARG A 1 126 ? 2.520 7.703 14.379 1.00 58.34 126 ARG A CA 1
ATOM 1008 C C . ARG A 1 126 ? 3.6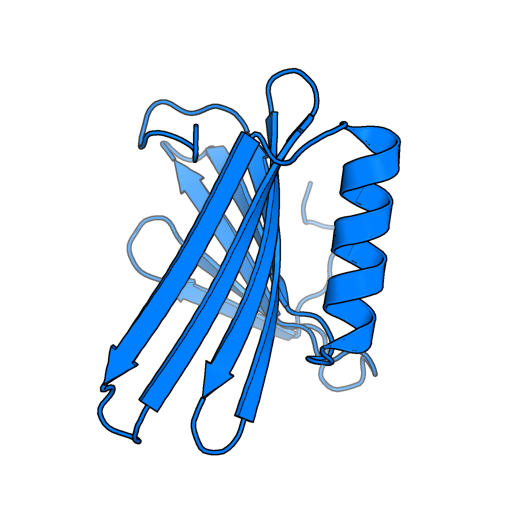69 8.577 13.923 1.00 58.34 126 ARG A C 1
ATOM 1010 O O . ARG A 1 126 ? 4.758 8.010 13.645 1.00 58.34 126 ARG A O 1
#

pLDDT: mean 89.19, std 9.51, range [42.75, 97.62]

Secondary structure (DSSP, 8-state):
--TT---SEEEEETTTEEEEE--TT-TT--EEEEEEETTEEEEEEEEE---HHHHHHHHHHHHHHH-S-SEEEEEEEEETTEEEEEEEEEEEETTEEEEEEEEEETTEEEEEEEEE---SSS----

Radius of gyration: 15.29 Å; chains: 1; bounding box: 40×36×37 Å

Sequence (126 aa):
ALKTWNFDKTLTVGNDGLFAYDLPNNPAGRRYLFTFCNDKLVAFDQEIEPAFRSFIVIASNYANLYGNPLKVIPYSGVVANGEKNLLAMFWRKGSDFIGVKYALYPISEQLSMTWQVNNNCWQAPR

Foldseek 3Di:
DCVVDDFPDWDDDPPFWIKTFHDPPPPFGKIKIFGHDPNHGFKIKIWGDQDVVVLVVVQVVCCVVANAFPDWDWDWDADPQGIKTKIKTWGDDDQWIKIWMWMDDPVDIIIMIMTGHDDDPDDDDD